Protein AF-A0A821JBJ5-F1 (afdb_monomer)

Foldseek 3Di:
DDDVVVVVDDPLVVDADDDDDLACDPVNVVVCVRRHDPPDDDDDDDDNPCPPVPDDDDDDDDDPVCPVVVVVVVCVVPPPPDDDDDDDDDD

Secondary structure (DSSP, 8-state):
---GGGGTPPPTTTS------S---HHHHHHHHHHSPTT------S-TTGGGTT---------GGGHHHHHHHHHHHH-SS----------

Solvent-accessible surface area (backbone atoms only — not comparable to full-atom values): 6501 Å² total; per-residue (Å²): 132,86,60,59,53,82,76,72,43,69,54,52,88,75,45,90,66,86,87,87,69,92,62,86,48,71,69,53,51,54,49,44,66,70,55,33,52,85,91,67,87,87,84,83,84,80,63,88,71,50,84,56,77,85,53,92,82,85,88,78,94,66,59,80,89,47,45,64,62,52,47,53,52,52,45,72,75,64,47,90,85,59,91,84,85,84,86,78,89,82,132

Radius of gyration: 21.28 Å; Cα contacts (8 Å, |Δi|>4): 25; chains: 1; bounding box: 41×27×55 Å

Mean predicted aligned error: 8.92 Å

Structure (mmCIF, N/CA/C/O backbone):
data_AF-A0A821JBJ5-F1
#
_entry.id   AF-A0A821JBJ5-F1
#
loop_
_atom_site.group_PDB
_atom_site.id
_atom_site.type_symbol
_atom_site.label_atom_id
_atom_site.label_alt_id
_atom_site.label_comp_id
_atom_site.label_asym_id
_atom_site.label_entity_id
_atom_site.label_seq_id
_atom_site.pdbx_PDB_ins_code
_atom_site.Cartn_x
_atom_site.Cartn_y
_atom_site.Cartn_z
_atom_site.occupancy
_atom_site.B_iso_or_equiv
_atom_site.auth_seq_id
_atom_site.auth_comp_id
_atom_site.auth_asym_id
_atom_site.auth_atom_id
_atom_site.pdbx_PDB_model_num
ATOM 1 N N . ILE A 1 1 ? 17.727 -2.997 -7.593 1.00 58.62 1 ILE A N 1
ATOM 2 C CA . ILE A 1 1 ? 16.556 -3.665 -8.214 1.00 58.62 1 ILE A CA 1
ATOM 3 C C . ILE A 1 1 ? 17.098 -4.792 -9.081 1.00 58.62 1 ILE A C 1
ATOM 5 O O . ILE A 1 1 ? 18.032 -4.538 -9.834 1.00 58.62 1 ILE A O 1
ATOM 9 N N . CYS A 1 2 ? 16.607 -6.022 -8.904 1.00 56.91 2 CYS A N 1
ATOM 10 C CA . CYS A 1 2 ? 17.046 -7.168 -9.702 1.00 56.91 2 CYS A CA 1
ATOM 11 C C . CYS A 1 2 ? 16.593 -6.983 -11.157 1.00 56.91 2 CYS A C 1
ATOM 13 O O . CYS A 1 2 ? 15.430 -6.664 -11.407 1.00 56.91 2 CYS A O 1
ATOM 15 N N . LYS A 1 3 ? 17.514 -7.161 -12.105 1.00 72.56 3 LYS A N 1
ATOM 16 C CA . LYS A 1 3 ? 17.199 -7.162 -13.533 1.00 72.56 3 LYS A CA 1
ATOM 17 C C . LYS A 1 3 ? 16.427 -8.437 -13.852 1.00 72.56 3 LYS A C 1
ATOM 19 O O . LYS A 1 3 ? 16.934 -9.525 -13.608 1.00 72.56 3 LYS A O 1
ATOM 24 N N . LEU A 1 4 ? 15.220 -8.311 -14.399 1.00 83.50 4 LEU A N 1
ATOM 25 C CA . LEU A 1 4 ? 14.398 -9.464 -14.795 1.00 83.50 4 LEU A CA 1
ATOM 26 C C . LEU A 1 4 ? 15.110 -10.344 -15.828 1.00 83.50 4 LEU A C 1
ATOM 28 O O . LEU A 1 4 ? 14.874 -11.546 -15.885 1.00 83.50 4 LEU A O 1
ATOM 32 N N . GLU A 1 5 ? 16.040 -9.762 -16.581 1.00 86.12 5 GLU A N 1
ATOM 33 C CA . GLU A 1 5 ? 16.915 -10.479 -17.504 1.00 86.12 5 GLU A CA 1
ATOM 34 C C . GLU A 1 5 ? 17.762 -11.551 -16.792 1.00 86.12 5 GLU A C 1
ATOM 36 O O . GLU A 1 5 ? 18.011 -12.612 -17.355 1.00 86.12 5 GLU A O 1
ATOM 41 N N . ALA A 1 6 ? 18.142 -11.331 -15.527 1.00 86.69 6 ALA A N 1
ATOM 42 C CA . ALA A 1 6 ? 18.861 -12.324 -14.724 1.00 86.69 6 ALA A CA 1
ATOM 43 C C . ALA A 1 6 ? 17.991 -13.539 -14.351 1.00 86.69 6 ALA A C 1
ATOM 45 O O . ALA A 1 6 ? 18.522 -14.581 -13.983 1.00 86.69 6 ALA A O 1
ATOM 46 N N . LEU A 1 7 ? 16.665 -13.414 -14.462 1.00 89.56 7 LEU A N 1
ATOM 47 C CA . LEU A 1 7 ? 15.704 -14.505 -14.286 1.00 89.56 7 LEU A CA 1
ATOM 48 C C . LEU A 1 7 ? 15.338 -15.177 -15.623 1.00 89.56 7 LEU A C 1
ATOM 50 O O . LEU A 1 7 ? 14.408 -15.977 -15.667 1.00 89.56 7 LEU A O 1
ATOM 54 N N . GLY A 1 8 ? 16.032 -14.841 -16.719 1.00 91.19 8 GLY A N 1
ATOM 55 C CA . GLY A 1 8 ? 15.783 -15.398 -18.052 1.00 91.19 8 GLY A CA 1
ATOM 56 C C . GLY A 1 8 ? 14.647 -14.725 -18.829 1.00 91.19 8 GLY A C 1
ATOM 57 O O . GLY A 1 8 ? 14.261 -15.220 -19.886 1.00 91.19 8 GLY A O 1
ATOM 58 N N . LEU A 1 9 ? 14.102 -13.601 -18.346 1.00 91.69 9 LEU A N 1
ATOM 59 C CA . LEU A 1 9 ? 13.117 -12.831 -19.110 1.00 91.69 9 LEU A CA 1
ATOM 60 C C . LEU A 1 9 ? 13.796 -12.076 -20.272 1.00 91.69 9 LEU A C 1
ATOM 62 O O . LEU A 1 9 ? 14.889 -11.537 -20.077 1.00 91.69 9 LEU A O 1
ATOM 66 N N . PRO A 1 10 ? 13.145 -11.958 -21.450 1.00 92.69 10 PRO A N 1
ATOM 67 C CA . PRO A 1 10 ? 13.658 -11.158 -22.569 1.00 92.69 10 PRO A CA 1
ATOM 68 C C . PRO A 1 10 ? 13.902 -9.714 -22.149 1.00 92.69 10 PRO A C 1
ATOM 70 O O . PRO A 1 10 ? 13.263 -9.258 -21.205 1.00 92.69 10 PRO A O 1
ATOM 73 N N . SER A 1 11 ? 14.745 -8.955 -22.852 1.00 91.62 11 SER A N 1
ATOM 74 C CA . SER A 1 11 ? 14.982 -7.537 -22.538 1.00 91.62 11 SER A CA 1
ATOM 75 C C . SER A 1 11 ? 13.678 -6.730 -22.507 1.00 91.62 11 SER A C 1
ATOM 77 O O . SER A 1 11 ? 12.708 -7.063 -23.193 1.00 91.62 11 SER A O 1
ATOM 79 N N . LYS A 1 12 ? 13.635 -5.610 -21.770 1.00 90.50 12 LYS A N 1
ATOM 80 C CA . LYS A 1 12 ? 12.446 -4.733 -21.758 1.00 90.50 12 LYS A CA 1
ATOM 81 C C . LYS A 1 12 ? 12.049 -4.237 -23.152 1.00 90.50 12 LYS A C 1
ATOM 83 O O . LYS A 1 12 ? 10.887 -3.916 -23.370 1.00 90.50 12 LYS A O 1
ATOM 88 N N . TYR A 1 13 ? 12.996 -4.203 -24.091 1.00 90.88 13 TYR A N 1
ATOM 89 C CA . TYR A 1 13 ? 12.767 -3.843 -25.494 1.00 90.88 13 TYR A CA 1
ATOM 90 C C . TYR A 1 13 ? 12.188 -4.979 -26.347 1.00 90.88 13 TYR A C 1
ATOM 92 O O . TYR A 1 13 ? 11.694 -4.716 -27.436 1.00 90.88 13 TYR A O 1
ATOM 100 N N . GLU A 1 14 ? 12.196 -6.211 -25.844 1.00 92.19 14 GLU A N 1
ATOM 101 C CA . GLU A 1 14 ? 11.708 -7.408 -26.540 1.00 92.19 14 GLU A CA 1
ATOM 102 C C . GLU A 1 14 ? 10.383 -7.902 -25.948 1.00 9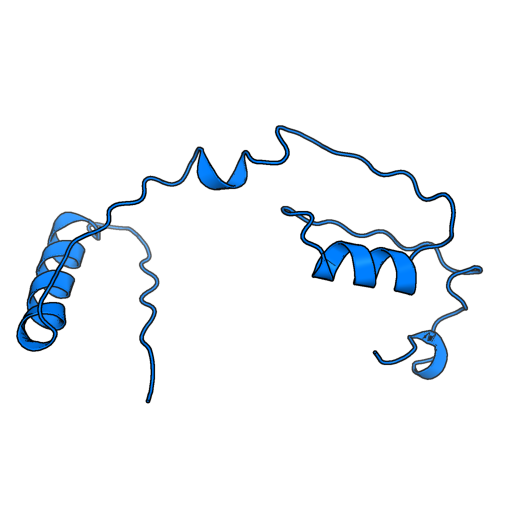2.19 14 GLU A C 1
ATOM 104 O O . GLU A 1 14 ? 9.519 -8.384 -26.673 1.00 92.19 14 GLU A O 1
ATOM 109 N N . ARG A 1 15 ? 10.150 -7.675 -24.649 1.00 91.75 15 ARG A N 1
ATOM 110 C CA . ARG A 1 15 ? 8.883 -7.994 -23.963 1.00 91.75 15 ARG A CA 1
ATOM 111 C C . ARG A 1 15 ? 7.922 -6.805 -23.894 1.00 91.75 15 ARG A C 1
ATOM 113 O O . ARG A 1 15 ? 8.365 -5.656 -23.871 1.00 91.75 15 ARG A O 1
ATOM 120 N N . PHE A 1 16 ? 6.621 -7.071 -23.827 1.00 90.62 16 PHE A N 1
ATOM 121 C CA . PHE A 1 16 ? 5.618 -6.061 -23.483 1.00 90.62 16 PHE A CA 1
ATOM 122 C C . PHE A 1 16 ? 5.396 -6.057 -21.971 1.00 90.62 16 PHE A C 1
ATOM 124 O O . PHE A 1 16 ? 5.170 -7.108 -21.374 1.00 90.62 16 PHE A O 1
ATOM 131 N N . THR A 1 17 ? 5.462 -4.877 -21.358 1.00 92.75 17 THR A N 1
ATOM 132 C CA . THR A 1 17 ? 5.262 -4.700 -19.916 1.00 92.75 17 THR A CA 1
ATOM 133 C C . THR A 1 17 ? 4.087 -3.762 -19.693 1.00 92.75 17 THR A C 1
ATOM 135 O O . THR A 1 17 ? 4.093 -2.643 -20.206 1.00 92.75 17 THR A O 1
ATOM 138 N N . PHE A 1 18 ? 3.127 -4.192 -18.880 1.00 92.75 18 PHE A N 1
ATOM 139 C CA . PHE A 1 18 ? 2.022 -3.367 -18.403 1.00 92.75 18 PHE A CA 1
ATOM 140 C C . PHE A 1 18 ? 2.153 -3.195 -16.890 1.00 92.75 18 PHE A C 1
ATOM 142 O O . PHE A 1 18 ? 2.465 -4.155 -16.186 1.00 92.75 18 PHE A O 1
ATOM 149 N N . ILE A 1 19 ? 1.930 -1.978 -16.392 1.00 92.06 19 ILE A N 1
ATOM 150 C CA . ILE A 1 19 ? 1.845 -1.694 -14.956 1.00 92.06 19 ILE A CA 1
ATOM 151 C C . ILE A 1 19 ? 0.439 -1.184 -14.674 1.00 92.06 19 ILE A C 1
ATOM 153 O O . ILE A 1 19 ? 0.027 -0.168 -15.229 1.00 92.06 19 ILE A O 1
ATOM 157 N N . PHE A 1 20 ? -0.271 -1.884 -13.794 1.00 90.88 20 PHE A N 1
ATOM 158 C CA . PHE A 1 20 ? -1.558 -1.457 -13.259 1.00 90.88 20 PHE A CA 1
ATOM 159 C C . PHE A 1 20 ? -1.341 -0.979 -11.831 1.00 90.88 20 PHE A C 1
ATOM 161 O O . PHE A 1 20 ? -0.752 -1.696 -11.022 1.00 90.88 20 PHE A O 1
ATOM 168 N N . SER A 1 21 ? -1.786 0.237 -11.530 1.00 87.75 21 SER A N 1
ATOM 169 C CA . SER A 1 21 ? -1.650 0.805 -10.195 1.00 87.75 21 SER A CA 1
ATOM 170 C C . SER A 1 21 ? -2.839 1.696 -9.872 1.00 87.75 21 SER A C 1
ATOM 172 O O . SER A 1 21 ? -3.238 2.509 -10.701 1.00 87.75 21 SER A O 1
ATOM 174 N N . ALA A 1 22 ? -3.380 1.548 -8.663 1.00 83.62 22 ALA A N 1
ATOM 175 C CA . ALA A 1 22 ? -4.436 2.419 -8.148 1.00 83.62 22 ALA A CA 1
ATOM 176 C C . ALA A 1 22 ? -3.900 3.812 -7.771 1.00 83.62 22 ALA A C 1
ATOM 178 O O . ALA A 1 22 ? -4.630 4.792 -7.809 1.00 83.62 22 ALA A O 1
ATOM 179 N N . THR A 1 23 ? -2.608 3.905 -7.437 1.00 81.62 23 THR A N 1
ATOM 180 C CA . THR A 1 23 ? -1.920 5.163 -7.120 1.00 81.62 23 THR A CA 1
ATOM 181 C C . THR A 1 23 ? -0.651 5.304 -7.954 1.00 81.62 23 THR A C 1
ATOM 183 O O . THR A 1 23 ? -0.043 4.309 -8.348 1.00 81.62 23 THR A O 1
ATOM 186 N N . PHE A 1 24 ? -0.197 6.527 -8.221 1.00 82.75 24 PHE A N 1
ATOM 187 C CA . PHE A 1 24 ? 1.017 6.753 -9.015 1.00 82.75 24 PHE A CA 1
ATOM 188 C C . PHE A 1 24 ? 2.086 7.524 -8.235 1.00 82.75 24 PHE A C 1
ATOM 190 O O . PHE A 1 24 ? 2.504 8.616 -8.608 1.00 82.75 24 PHE A O 1
ATOM 197 N N . SER A 1 25 ? 2.522 6.936 -7.118 1.00 85.50 25 SER A N 1
ATOM 198 C CA . SER A 1 25 ? 3.601 7.486 -6.287 1.00 85.50 25 SER A CA 1
ATOM 199 C C . SER A 1 25 ? 4.965 7.456 -6.993 1.00 85.50 25 SER A C 1
ATOM 201 O O . SER A 1 25 ? 5.185 6.698 -7.943 1.00 85.50 25 SER A O 1
ATOM 203 N N . ASP A 1 26 ? 5.937 8.213 -6.474 1.00 88.81 26 ASP A N 1
ATOM 204 C CA . ASP A 1 26 ? 7.305 8.245 -7.012 1.00 88.81 26 ASP A CA 1
ATOM 205 C C . ASP A 1 26 ? 7.960 6.864 -7.111 1.00 88.81 26 ASP A C 1
ATOM 207 O O . ASP A 1 26 ? 8.671 6.577 -8.075 1.00 88.81 26 ASP A O 1
ATOM 211 N N . LYS A 1 27 ? 7.678 5.968 -6.158 1.00 88.62 27 LYS A N 1
ATOM 212 C CA . LYS A 1 27 ? 8.182 4.588 -6.197 1.00 88.62 27 LYS A CA 1
ATOM 213 C C . LYS A 1 27 ? 7.658 3.835 -7.424 1.00 88.62 27 LYS A C 1
ATOM 215 O O . LYS A 1 27 ? 8.432 3.155 -8.095 1.00 88.62 27 LYS A O 1
ATOM 220 N N . VAL A 1 28 ? 6.373 3.989 -7.750 1.00 90.25 28 VAL A N 1
ATOM 221 C CA . VAL A 1 28 ? 5.757 3.379 -8.942 1.00 90.25 28 VAL A CA 1
ATOM 222 C C . VAL A 1 28 ? 6.338 3.990 -10.217 1.00 90.25 28 VAL A C 1
ATOM 224 O O . VAL A 1 28 ? 6.651 3.263 -11.158 1.00 90.25 28 VAL A O 1
ATOM 227 N N . ARG A 1 29 ? 6.582 5.305 -10.231 1.00 88.81 29 ARG A N 1
ATOM 228 C CA . ARG A 1 29 ? 7.218 5.999 -11.361 1.00 88.81 29 ARG A CA 1
ATOM 229 C C . ARG A 1 29 ? 8.630 5.479 -11.645 1.00 88.81 29 ARG A C 1
ATOM 231 O O . ARG A 1 29 ? 8.964 5.215 -12.801 1.00 88.81 29 ARG A O 1
ATOM 238 N N . ILE A 1 30 ? 9.436 5.268 -10.604 1.00 91.44 30 ILE A N 1
ATOM 239 C CA . ILE A 1 30 ? 10.779 4.677 -10.722 1.00 91.44 30 ILE A CA 1
ATOM 240 C C . ILE A 1 30 ? 10.692 3.240 -11.264 1.00 91.44 30 ILE A C 1
ATOM 242 O O . ILE A 1 30 ? 11.453 2.866 -12.159 1.00 91.44 30 ILE A O 1
ATOM 246 N N . LEU A 1 31 ? 9.736 2.439 -10.778 1.00 90.56 31 LEU A N 1
ATOM 247 C CA . LEU A 1 31 ? 9.502 1.078 -11.280 1.00 90.56 31 LEU A CA 1
ATOM 248 C C . LEU A 1 31 ? 9.109 1.074 -12.764 1.00 90.56 31 LEU A C 1
ATOM 250 O O . LEU A 1 31 ? 9.644 0.276 -13.535 1.00 90.56 31 LEU A O 1
ATOM 254 N N . ALA A 1 32 ? 8.235 1.991 -13.183 1.00 90.62 32 ALA A N 1
ATOM 255 C CA . ALA A 1 32 ? 7.820 2.132 -14.576 1.00 90.62 32 ALA A CA 1
ATOM 256 C C . ALA A 1 32 ? 9.000 2.458 -15.499 1.00 90.62 32 ALA A C 1
ATOM 258 O O . ALA A 1 32 ? 9.181 1.800 -16.522 1.00 90.62 32 ALA A O 1
ATOM 259 N N . GLN A 1 33 ? 9.863 3.399 -15.104 1.00 88.69 33 GLN A N 1
ATOM 260 C CA . GLN A 1 33 ? 11.080 3.734 -15.855 1.00 88.69 33 GLN A CA 1
ATOM 261 C C . GLN A 1 33 ? 12.033 2.538 -15.988 1.00 88.69 33 GLN A C 1
ATOM 263 O O . GLN A 1 33 ? 12.700 2.359 -17.015 1.00 88.69 33 GLN A O 1
ATOM 268 N N . HIS A 1 34 ? 12.093 1.700 -14.954 1.00 89.69 34 HIS A N 1
ATOM 269 C CA . HIS A 1 34 ? 12.948 0.526 -14.952 1.00 89.69 34 HIS A CA 1
ATOM 270 C C . HIS A 1 34 ? 12.410 -0.577 -15.878 1.00 89.69 34 HIS A C 1
ATOM 272 O O . HIS A 1 34 ? 13.157 -1.080 -16.721 1.00 89.69 34 HIS A O 1
ATOM 278 N N . PHE A 1 35 ? 11.120 -0.917 -15.774 1.00 91.44 35 PHE A N 1
ATOM 279 C CA . PHE A 1 35 ? 10.547 -2.112 -16.409 1.00 91.44 35 PHE A CA 1
ATOM 280 C C . PHE A 1 35 ? 9.825 -1.887 -17.739 1.00 91.44 35 PHE A C 1
ATOM 282 O O . PHE A 1 35 ? 9.696 -2.843 -18.512 1.00 91.44 35 PHE A O 1
ATOM 289 N N . ILE A 1 36 ? 9.371 -0.666 -18.024 1.00 92.25 36 ILE A N 1
ATOM 290 C CA . ILE A 1 36 ? 8.690 -0.325 -19.275 1.00 92.25 36 ILE A CA 1
ATOM 291 C C . ILE A 1 36 ? 9.700 0.275 -20.269 1.00 92.25 36 ILE A C 1
ATOM 293 O O . ILE A 1 36 ? 10.745 0.836 -19.906 1.00 92.25 36 ILE A O 1
ATOM 297 N N . ARG A 1 37 ? 9.409 0.103 -21.561 1.00 91.94 37 ARG A N 1
ATOM 298 C CA . ARG A 1 37 ? 10.099 0.795 -22.657 1.00 91.94 37 ARG A CA 1
ATOM 299 C C . ARG A 1 37 ? 9.894 2.312 -22.537 1.00 91.94 37 ARG A C 1
ATOM 301 O O . ARG A 1 37 ? 8.942 2.777 -21.913 1.00 91.94 37 ARG A O 1
ATOM 308 N N . GLY A 1 38 ? 10.790 3.083 -23.154 1.00 86.62 38 GLY A N 1
ATOM 309 C CA . GLY A 1 38 ? 10.555 4.515 -23.354 1.00 86.62 38 GLY A CA 1
ATOM 310 C C . GLY A 1 38 ? 9.286 4.756 -24.181 1.00 86.62 38 GLY A C 1
ATOM 311 O O . GLY A 1 38 ? 8.855 3.865 -24.911 1.00 86.62 38 GLY A O 1
ATOM 312 N N . ASN A 1 39 ? 8.706 5.954 -24.069 1.00 85.44 39 ASN A N 1
ATOM 313 C CA . ASN A 1 39 ? 7.483 6.360 -24.782 1.00 85.44 39 ASN A CA 1
ATOM 314 C C . ASN A 1 39 ? 6.257 5.477 -24.486 1.00 85.44 39 ASN A C 1
ATOM 316 O O . ASN A 1 39 ? 5.456 5.193 -25.375 1.00 85.44 39 ASN A O 1
ATOM 320 N N . TYR A 1 40 ? 6.116 5.013 -23.244 1.00 89.69 40 TYR A N 1
ATOM 321 C CA . TYR A 1 40 ? 4.928 4.273 -22.835 1.00 89.69 40 TYR A CA 1
ATOM 322 C C . TYR A 1 40 ? 3.695 5.177 -22.791 1.00 89.69 40 TYR A C 1
ATOM 324 O O . TYR A 1 40 ? 3.785 6.375 -22.519 1.00 89.69 40 TYR A O 1
ATOM 332 N N . ILE A 1 41 ? 2.531 4.581 -23.028 1.00 91.31 41 ILE A N 1
ATOM 333 C CA . ILE A 1 41 ? 1.251 5.266 -22.877 1.00 91.31 41 ILE A CA 1
ATOM 334 C C . ILE A 1 41 ? 0.887 5.254 -21.395 1.00 91.31 41 ILE A C 1
ATOM 336 O O . ILE A 1 41 ? 0.793 4.189 -20.783 1.00 91.31 41 ILE A O 1
ATOM 340 N N . PHE A 1 42 ? 0.688 6.439 -20.823 1.00 90.69 42 PHE A N 1
ATOM 341 C CA . PHE A 1 42 ? 0.144 6.596 -19.481 1.00 90.69 42 PHE A CA 1
ATOM 342 C C . PHE A 1 42 ? -1.365 6.818 -19.582 1.00 90.69 42 PHE A C 1
ATOM 344 O O . PHE A 1 42 ? -1.809 7.818 -20.145 1.00 90.69 42 PHE A O 1
ATOM 351 N N . LEU A 1 43 ? -2.142 5.868 -19.064 1.00 90.62 43 LEU A N 1
ATOM 352 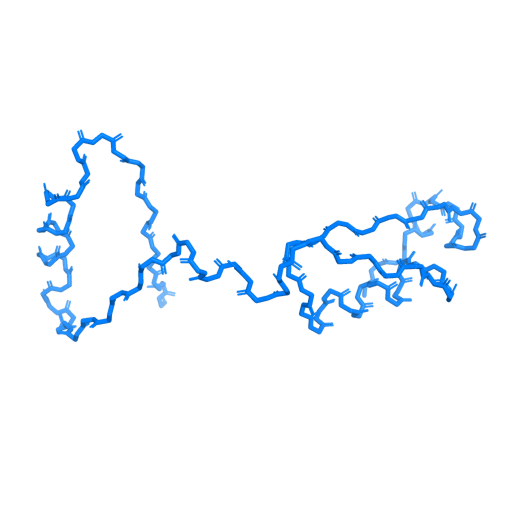C CA . LEU A 1 43 ? -3.599 5.930 -19.048 1.00 90.62 43 LEU A CA 1
ATOM 353 C C . LEU A 1 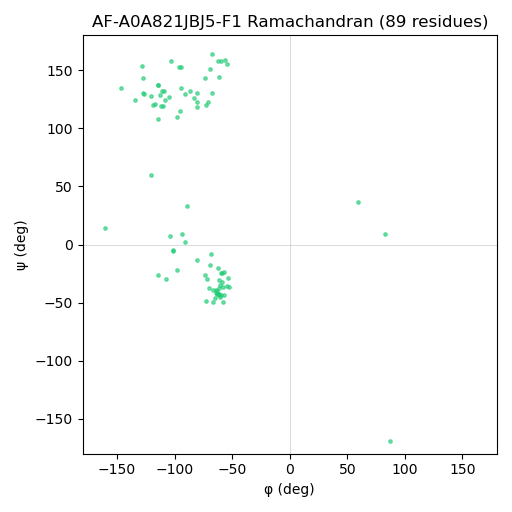43 ? -4.086 6.079 -17.608 1.00 90.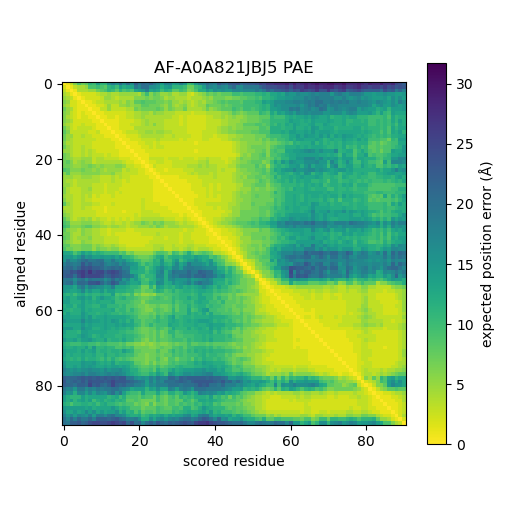62 43 LEU A C 1
ATOM 355 O O . LEU A 1 43 ? -3.730 5.277 -16.747 1.00 90.62 43 LEU A O 1
ATOM 359 N N . VAL A 1 44 ? -4.935 7.078 -17.377 1.00 87.75 44 VAL A N 1
ATOM 360 C CA . VAL A 1 44 ? -5.634 7.290 -16.107 1.00 87.75 44 VAL A CA 1
ATOM 361 C C . VAL A 1 44 ? -7.113 7.011 -16.323 1.00 87.75 44 VAL A C 1
ATOM 363 O O . VAL A 1 44 ? -7.705 7.506 -17.281 1.00 87.75 44 VAL A O 1
ATOM 366 N N . VAL A 1 45 ? -7.710 6.231 -15.427 1.00 84.56 45 VAL A N 1
ATOM 367 C CA . VAL A 1 45 ? -9.152 5.979 -15.390 1.00 84.56 45 VAL A CA 1
ATOM 368 C C . VAL A 1 45 ? -9.671 6.490 -14.048 1.00 8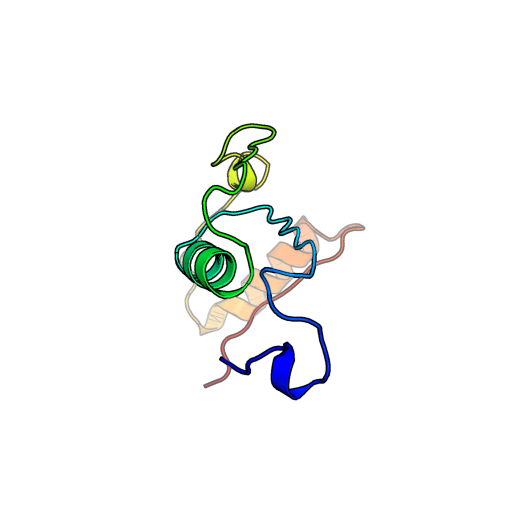4.56 45 VAL A C 1
ATOM 370 O O . VAL A 1 45 ? -9.218 6.028 -13.005 1.00 84.56 45 VAL A O 1
ATOM 373 N N . GLY A 1 46 ? -10.597 7.450 -14.075 1.00 77.12 46 GLY A N 1
ATOM 374 C CA . GLY A 1 46 ? -11.104 8.123 -12.873 1.00 77.12 46 GLY A CA 1
ATOM 375 C C . GLY A 1 46 ? -10.263 9.331 -12.438 1.00 77.12 46 GLY A C 1
ATOM 376 O O . GLY A 1 46 ? -9.412 9.822 -13.180 1.00 77.12 46 GLY A O 1
ATOM 377 N N . LYS A 1 47 ? -10.534 9.848 -11.235 1.00 70.00 47 LYS A N 1
ATOM 378 C CA . LYS A 1 47 ? -9.786 10.966 -10.639 1.00 70.00 47 LYS A CA 1
ATOM 379 C C . LYS A 1 47 ? -8.483 10.428 -10.020 1.00 70.00 47 LYS A C 1
ATOM 381 O O . LYS A 1 47 ? -8.570 9.495 -9.223 1.00 70.00 47 LYS A O 1
ATOM 386 N N . PRO A 1 48 ? -7.307 11.019 -10.306 1.00 59.88 48 PRO A N 1
ATOM 387 C CA . PRO A 1 48 ? -6.021 10.570 -9.753 1.00 59.88 48 PRO A CA 1
ATOM 388 C C . PRO A 1 48 ? -5.987 10.474 -8.219 1.00 59.88 48 PRO A C 1
ATOM 390 O O . PRO A 1 48 ? -5.287 9.625 -7.673 1.00 59.88 48 PRO A O 1
ATOM 393 N N . ASP A 1 49 ? -6.783 11.307 -7.543 1.00 58.56 49 ASP A N 1
ATOM 394 C CA . ASP A 1 49 ? -6.836 11.426 -6.081 1.00 58.56 49 ASP A CA 1
ATOM 395 C C . ASP A 1 49 ? -8.069 10.747 -5.450 1.00 58.56 49 ASP A C 1
ATOM 397 O O . ASP A 1 49 ? -8.296 10.861 -4.246 1.00 58.56 49 ASP A O 1
ATOM 401 N N . ALA A 1 50 ? -8.873 10.013 -6.231 1.00 59.19 50 ALA A N 1
ATOM 402 C CA . ALA A 1 50 ? -10.158 9.466 -5.775 1.00 59.19 50 ALA A CA 1
ATOM 403 C C . ALA A 1 50 ? -10.044 8.359 -4.711 1.00 59.19 50 ALA A C 1
ATOM 405 O O . ALA A 1 50 ? -11.053 7.977 -4.130 1.00 59.19 50 ALA A O 1
ATOM 406 N N . THR A 1 51 ? -8.837 7.862 -4.410 1.00 56.81 51 THR A N 1
ATOM 407 C CA . THR A 1 51 ? -8.653 6.775 -3.424 1.00 56.81 51 THR A CA 1
ATOM 408 C C . THR A 1 51 ? -9.167 7.166 -2.029 1.00 56.81 51 THR A C 1
ATOM 410 O O . THR A 1 51 ? -9.527 6.294 -1.246 1.00 56.81 51 THR A O 1
ATOM 413 N N . ASN A 1 52 ? -9.234 8.468 -1.723 1.00 57.38 52 ASN A N 1
ATOM 414 C CA . ASN A 1 52 ? -9.673 8.972 -0.421 1.00 57.38 52 ASN A CA 1
ATOM 415 C C . ASN A 1 52 ? -11.119 9.495 -0.393 1.00 57.38 52 ASN A C 1
ATOM 417 O O . ASN A 1 52 ? -11.577 9.859 0.685 1.00 57.38 52 ASN A O 1
ATOM 421 N N . GLU A 1 53 ? -11.841 9.565 -1.521 1.00 63.66 53 GLU A N 1
ATOM 422 C CA . GLU A 1 53 ? -13.225 10.084 -1.510 1.00 63.66 53 GLU A CA 1
ATOM 423 C C . GLU A 1 53 ? -14.195 9.081 -0.844 1.00 63.66 53 GLU A C 1
ATOM 425 O O . GLU A 1 53 ? -15.131 9.496 -0.165 1.00 63.66 53 GLU A O 1
ATOM 430 N N . ASP A 1 54 ? -13.908 7.776 -0.928 1.00 71.88 54 ASP A N 1
ATOM 431 C CA . ASP A 1 54 ? -14.737 6.706 -0.345 1.00 71.88 54 ASP A CA 1
ATOM 432 C C . ASP A 1 54 ? -14.335 6.313 1.094 1.00 71.88 54 ASP A C 1
ATOM 434 O O . ASP A 1 54 ? -14.912 5.392 1.675 1.00 71.88 54 ASP A O 1
ATOM 438 N N . ILE A 1 55 ? -13.337 6.982 1.688 1.00 80.56 55 ILE A N 1
ATOM 439 C CA . ILE A 1 55 ? -12.820 6.654 3.027 1.00 80.56 55 ILE A CA 1
ATOM 440 C C . ILE A 1 55 ? -13.102 7.804 3.995 1.00 80.56 55 ILE A C 1
ATOM 442 O O . ILE A 1 55 ? -12.426 8.832 3.980 1.00 80.56 55 ILE A O 1
ATOM 446 N N . ALA A 1 56 ? -14.046 7.599 4.916 1.00 86.44 56 ALA A N 1
ATOM 447 C CA . ALA A 1 56 ? -14.231 8.493 6.055 1.00 86.44 56 ALA A CA 1
ATOM 448 C C . ALA A 1 56 ? -13.091 8.296 7.072 1.00 86.44 56 ALA A C 1
ATOM 450 O O . ALA A 1 56 ? -12.906 7.205 7.611 1.00 86.44 56 ALA A O 1
ATOM 451 N N . GLN A 1 57 ? -12.324 9.355 7.341 1.00 89.06 57 GLN A N 1
ATOM 452 C CA . GLN A 1 57 ? -11.213 9.338 8.297 1.00 89.06 57 GLN A CA 1
ATOM 453 C C . GLN A 1 57 ? -11.574 10.154 9.537 1.00 89.06 57 GLN A C 1
ATOM 455 O O . GLN A 1 57 ? -12.044 11.285 9.439 1.00 89.06 57 GLN A O 1
ATOM 460 N N . THR A 1 58 ? -11.344 9.595 10.722 1.00 91.44 58 THR A N 1
ATOM 461 C CA . THR A 1 58 ? -11.540 10.291 11.998 1.00 91.44 58 THR A CA 1
ATOM 462 C C . THR A 1 58 ? -10.261 10.191 12.813 1.00 91.44 58 THR A C 1
ATOM 464 O O . THR A 1 58 ? -9.702 9.105 12.962 1.00 91.44 58 THR A O 1
ATOM 467 N N . ILE A 1 59 ? -9.788 11.331 13.316 1.00 94.56 59 ILE A N 1
ATOM 468 C CA . ILE A 1 59 ? -8.606 11.421 14.173 1.00 94.56 59 ILE A CA 1
ATOM 469 C C . ILE A 1 59 ? -9.090 11.741 15.582 1.00 94.56 59 ILE A C 1
ATOM 471 O O . ILE A 1 59 ? -9.789 12.730 15.789 1.00 94.56 59 ILE A O 1
ATOM 475 N N . GLU A 1 60 ? -8.714 10.899 16.538 1.00 94.88 60 GLU A N 1
ATOM 476 C CA . GLU A 1 60 ? -9.068 11.050 17.946 1.00 94.88 60 GLU A CA 1
ATOM 477 C C . GLU A 1 60 ? -7.802 10.981 18.802 1.00 94.88 60 GLU A C 1
ATOM 479 O O . GLU A 1 60 ? -6.980 10.073 18.652 1.00 94.88 60 GLU A O 1
ATOM 484 N N . GLU A 1 61 ? -7.640 11.946 19.706 1.00 96.75 61 GLU A N 1
ATOM 485 C CA . GLU A 1 61 ? -6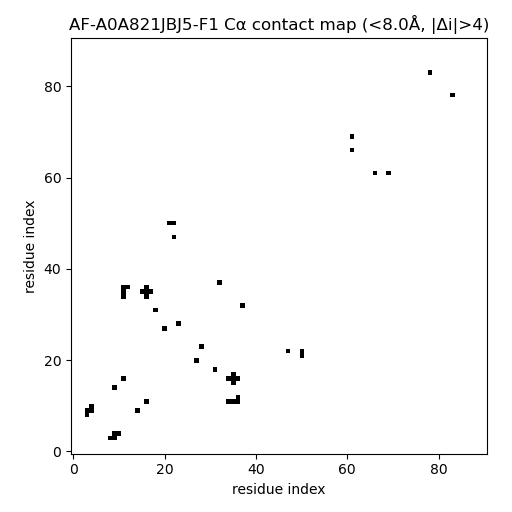.566 11.928 20.692 1.00 96.75 61 GLU A CA 1
ATOM 486 C C . GLU A 1 61 ? -6.954 11.017 21.860 1.00 96.75 61 GLU A C 1
ATOM 488 O O . GLU A 1 61 ? -7.933 11.260 22.563 1.00 96.75 61 GLU A O 1
ATOM 493 N N . VAL A 1 62 ? -6.173 9.958 22.078 1.00 96.06 62 VAL A N 1
ATOM 494 C CA . VAL A 1 62 ? -6.417 8.975 23.139 1.00 96.06 62 VAL A CA 1
ATOM 495 C C . VAL A 1 62 ? -5.107 8.684 23.854 1.00 96.06 62 VAL A C 1
ATOM 497 O O . VAL A 1 62 ? -4.122 8.268 23.234 1.00 96.06 62 VAL A O 1
ATOM 500 N N . SER A 1 63 ? -5.086 8.856 25.175 1.00 96.25 63 SER A N 1
ATOM 501 C CA . SER A 1 63 ? -3.915 8.499 25.976 1.00 96.25 63 SER A CA 1
ATOM 502 C C . SER A 1 63 ? -3.621 7.002 25.862 1.00 96.25 63 SER A C 1
ATOM 504 O O . SER A 1 63 ? -4.537 6.181 25.840 1.00 96.25 63 SER A O 1
ATOM 506 N N . ASN A 1 64 ? -2.339 6.620 25.856 1.00 92.56 64 ASN A N 1
ATOM 507 C CA . ASN A 1 64 ? -1.930 5.222 25.654 1.00 92.56 64 ASN A CA 1
ATOM 508 C C . ASN A 1 64 ? -2.618 4.225 26.603 1.00 92.56 64 ASN A C 1
ATOM 510 O O . ASN A 1 64 ? -2.960 3.128 26.168 1.00 92.56 64 ASN A O 1
ATOM 514 N N . ALA A 1 65 ? -2.859 4.611 27.861 1.00 95.94 65 ALA A N 1
ATOM 515 C CA . ALA A 1 65 ? -3.542 3.768 28.842 1.00 95.94 65 ALA A CA 1
ATOM 516 C C . ALA A 1 65 ? -4.983 3.401 28.434 1.00 95.94 65 ALA A C 1
ATOM 518 O O . ALA A 1 65 ? -5.435 2.305 28.744 1.00 95.94 65 ALA A O 1
ATOM 519 N N . PHE A 1 66 ? -5.670 4.275 27.692 1.00 96.62 66 PHE A N 1
ATOM 520 C CA . PHE A 1 66 ? -7.080 4.119 27.321 1.00 96.62 66 PHE A CA 1
ATOM 521 C C . PHE A 1 66 ? -7.294 3.622 25.887 1.00 96.62 66 PHE A C 1
ATOM 523 O O . PHE A 1 66 ? -8.426 3.343 25.497 1.00 96.62 66 PHE A O 1
ATOM 530 N N . LYS A 1 67 ? -6.229 3.462 25.087 1.00 95.38 67 LYS A N 1
ATOM 531 C CA . LYS A 1 67 ? -6.347 3.014 23.686 1.00 95.38 67 LYS A CA 1
ATOM 532 C C . LYS A 1 67 ? -7.043 1.657 23.550 1.00 95.38 67 LYS A C 1
ATOM 534 O O . LYS A 1 67 ? -7.796 1.464 22.602 1.00 95.38 67 LYS A O 1
ATOM 539 N N . LYS A 1 68 ? -6.814 0.730 24.490 1.00 95.12 68 LYS A N 1
ATOM 540 C CA . LYS A 1 68 ? -7.464 -0.593 24.487 1.00 95.12 68 LYS A CA 1
ATOM 541 C C . LYS A 1 68 ? -8.966 -0.487 24.734 1.00 95.12 68 LYS A C 1
ATOM 543 O O . LYS A 1 68 ? -9.740 -1.037 23.960 1.00 95.12 68 LYS A O 1
ATOM 548 N N . ASP A 1 69 ? -9.368 0.252 25.762 1.00 96.75 69 ASP A N 1
ATOM 549 C CA . ASP A 1 69 ? -10.783 0.426 26.101 1.00 96.75 69 ASP A CA 1
ATOM 550 C C . ASP A 1 69 ? -11.524 1.162 24.982 1.00 96.75 69 ASP A C 1
ATOM 552 O O . ASP A 1 69 ? -12.609 0.752 24.566 1.00 96.75 69 ASP A O 1
ATOM 556 N N . ARG A 1 70 ? -10.897 2.204 24.419 1.00 95.31 70 ARG A N 1
ATOM 557 C CA . ARG A 1 70 ? -11.456 2.937 23.282 1.00 95.31 70 ARG A CA 1
ATOM 558 C C . ARG A 1 70 ? -11.598 2.056 22.043 1.00 95.31 70 ARG A C 1
ATOM 560 O O . ARG A 1 70 ? -12.619 2.136 21.364 1.00 95.31 70 ARG A O 1
ATOM 567 N N . LEU A 1 71 ? -10.619 1.190 21.769 1.00 94.12 71 LEU A N 1
ATOM 568 C CA . LEU A 1 71 ? -10.716 0.206 20.694 1.00 94.12 71 LEU A CA 1
ATOM 569 C C . LEU A 1 71 ? -11.935 -0.702 20.893 1.00 94.12 71 LEU A C 1
ATOM 571 O O . LEU A 1 71 ? -12.724 -0.825 19.965 1.00 94.12 71 LEU A O 1
ATOM 575 N N . PHE A 1 72 ? -12.143 -1.284 22.079 1.00 94.19 72 PHE A N 1
ATOM 576 C CA . PHE A 1 72 ? -13.314 -2.139 22.329 1.00 94.19 72 PHE A CA 1
ATOM 577 C C . PHE A 1 72 ? -14.637 -1.412 22.074 1.00 94.19 72 PHE A C 1
ATOM 579 O O . PHE A 1 72 ? -15.500 -1.955 21.387 1.00 94.19 72 PHE A O 1
ATOM 586 N N . GLN A 1 73 ? -14.762 -0.160 22.523 1.00 93.62 73 GLN A N 1
ATOM 587 C CA . GLN A 1 73 ? -15.942 0.660 22.233 1.00 93.62 73 GLN A CA 1
ATOM 588 C C . GLN A 1 73 ? -16.157 0.858 20.726 1.00 93.62 73 GLN A C 1
ATOM 590 O O . GLN A 1 73 ? -17.282 0.741 20.244 1.00 93.62 73 GLN A O 1
ATOM 595 N N . LEU A 1 74 ? -15.091 1.138 19.966 1.00 92.50 74 LEU A N 1
ATOM 596 C CA . LEU A 1 74 ? -15.172 1.280 18.509 1.00 92.50 74 LEU A CA 1
ATOM 597 C C . LEU A 1 74 ? -15.591 -0.029 17.834 1.00 92.50 74 LEU A C 1
ATOM 599 O O . LEU A 1 74 ? -16.386 0.001 16.893 1.00 92.50 74 LEU A O 1
ATOM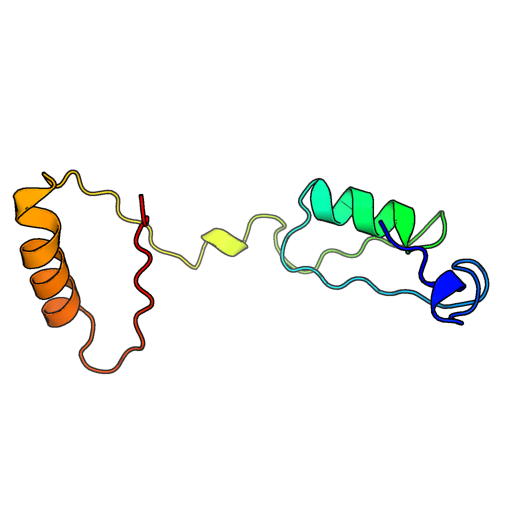 603 N N . LEU A 1 75 ? -15.091 -1.171 18.312 1.00 92.25 75 LEU A N 1
ATOM 604 C CA . LEU A 1 75 ? -15.474 -2.472 17.776 1.00 92.25 75 LEU A CA 1
ATOM 605 C C . LEU A 1 75 ? -16.961 -2.755 18.047 1.00 92.25 75 LEU A C 1
ATOM 607 O O . LEU A 1 75 ? -17.687 -3.108 17.125 1.00 92.25 75 LEU A O 1
ATOM 611 N N . GLU A 1 76 ? -17.457 -2.527 19.264 1.00 91.50 76 GLU A N 1
ATOM 612 C CA . GLU A 1 76 ? -18.877 -2.727 19.602 1.00 91.50 76 GLU A CA 1
ATOM 613 C C . GLU A 1 76 ? -19.824 -1.824 18.794 1.00 91.50 76 GLU A C 1
ATOM 615 O O . GLU A 1 76 ? -20.912 -2.249 18.395 1.00 91.50 76 GLU A O 1
ATOM 620 N N . GLN A 1 77 ? -19.405 -0.583 18.532 1.00 89.25 77 GLN A N 1
ATOM 621 C CA . GLN A 1 77 ? -20.187 0.393 17.771 1.00 89.25 77 GLN A CA 1
ATOM 622 C C . GLN A 1 77 ? -20.291 0.028 16.284 1.00 89.25 77 GLN A C 1
ATOM 624 O O . GLN A 1 77 ? -21.353 0.227 15.692 1.00 89.25 77 GLN A O 1
ATOM 629 N N . ASN A 1 78 ? -19.219 -0.514 15.691 1.00 84.31 78 ASN A N 1
ATOM 630 C CA . ASN A 1 78 ? -19.085 -0.612 14.234 1.00 84.31 78 ASN A CA 1
ATOM 631 C C . ASN A 1 78 ? -19.071 -2.055 13.680 1.00 84.31 78 ASN A C 1
ATOM 633 O O . ASN A 1 78 ? -19.493 -2.268 12.549 1.00 84.31 78 ASN A O 1
ATOM 637 N N . LEU A 1 79 ? -18.656 -3.082 14.437 1.00 80.69 79 LEU A N 1
ATOM 638 C CA . LEU A 1 79 ? -18.421 -4.443 13.902 1.00 80.69 79 LEU A CA 1
ATOM 639 C C . LEU A 1 79 ? -19.625 -5.392 13.918 1.00 80.69 79 LEU A C 1
ATOM 641 O O . LEU A 1 79 ? -19.465 -6.608 14.035 1.00 80.69 79 LEU A O 1
ATOM 645 N N . LYS A 1 80 ? -20.854 -4.906 13.746 1.00 69.25 80 LYS A N 1
ATOM 646 C CA . LYS A 1 80 ? -22.009 -5.821 13.810 1.00 69.25 80 LYS A CA 1
ATOM 647 C C . LYS A 1 80 ? -21.996 -6.915 12.730 1.00 69.25 80 LYS A C 1
ATOM 649 O O . LYS A 1 80 ? -22.633 -7.942 12.944 1.00 69.25 80 LYS A O 1
ATOM 654 N N . SER A 1 81 ? -21.260 -6.758 11.621 1.00 67.00 81 SER A N 1
ATOM 655 C CA . SER A 1 81 ? -20.997 -7.832 10.634 1.00 67.00 81 SER A CA 1
ATOM 656 C C . SER A 1 81 ? -19.785 -7.579 9.711 1.00 67.00 81 SER A C 1
ATOM 658 O O . SER A 1 81 ? -19.641 -8.242 8.684 1.00 67.00 81 SER A O 1
ATOM 660 N N . GLU A 1 82 ? -18.917 -6.618 10.033 1.00 83.19 82 GLU A N 1
ATOM 661 C CA . GLU A 1 82 ? -17.845 -6.165 9.135 1.00 83.19 82 GLU A CA 1
ATOM 662 C C . GLU A 1 82 ? -16.469 -6.714 9.530 1.00 83.19 82 GLU A C 1
ATOM 664 O O . GLU A 1 82 ? -16.230 -7.102 10.673 1.00 83.19 82 GLU A O 1
ATOM 669 N N . ARG A 1 83 ? -15.539 -6.758 8.570 1.00 87.94 83 ARG A N 1
ATOM 670 C CA . ARG A 1 83 ? -14.144 -7.140 8.829 1.00 87.94 83 ARG A CA 1
ATOM 671 C C . ARG A 1 83 ? -13.367 -5.903 9.261 1.00 87.94 83 ARG A C 1
ATOM 673 O O . ARG A 1 83 ? -13.415 -4.886 8.581 1.00 87.94 83 ARG A O 1
ATOM 680 N N . CYS A 1 84 ? -12.600 -6.016 10.340 1.00 90.31 84 CYS A N 1
ATOM 681 C CA . CYS A 1 84 ? -11.744 -4.941 10.833 1.00 90.31 84 CYS A CA 1
ATOM 682 C C . CYS A 1 84 ? -10.270 -5.333 10.725 1.00 90.31 84 CYS A C 1
ATOM 684 O O . CYS A 1 84 ? -9.897 -6.461 11.051 1.00 90.31 84 CYS A O 1
ATOM 686 N N . LEU A 1 85 ? -9.440 -4.391 10.275 1.00 92.25 85 LEU A N 1
ATOM 687 C CA . LEU A 1 85 ? -7.987 -4.508 10.259 1.00 92.25 85 LEU A CA 1
ATOM 688 C C . LEU A 1 85 ? -7.407 -3.510 11.260 1.00 92.25 85 LEU A C 1
ATOM 690 O O . LEU A 1 85 ? -7.609 -2.305 11.125 1.00 92.25 85 LEU A O 1
ATOM 694 N N . ILE A 1 86 ? -6.690 -4.020 12.259 1.00 92.38 86 ILE A N 1
ATOM 695 C CA . ILE A 1 86 ? -6.095 -3.216 13.327 1.00 92.38 86 ILE A CA 1
ATOM 696 C C . ILE A 1 86 ? -4.584 -3.217 13.132 1.00 92.38 86 ILE A C 1
ATOM 698 O O . ILE A 1 86 ? -3.947 -4.270 13.176 1.00 92.38 86 ILE A O 1
ATOM 702 N N . PHE A 1 87 ? -4.014 -2.033 12.935 1.00 94.25 87 PHE A N 1
ATOM 703 C CA . PHE A 1 87 ? -2.571 -1.842 12.885 1.00 94.25 87 PHE A CA 1
ATOM 704 C C . PHE A 1 87 ? -2.054 -1.447 14.267 1.00 94.25 87 PHE A C 1
ATOM 706 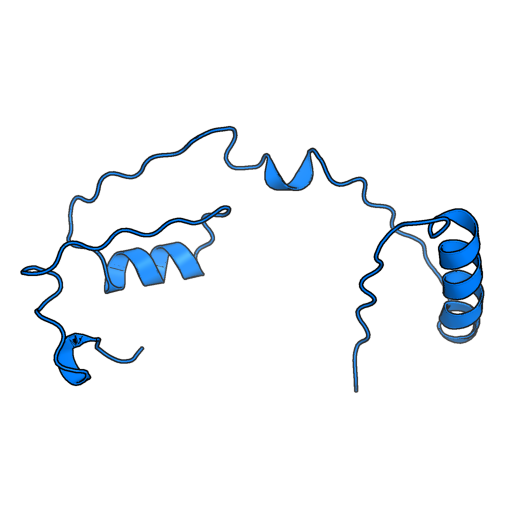O O . PHE A 1 87 ? -2.625 -0.582 14.930 1.00 94.25 87 PHE A O 1
ATOM 713 N N . VAL A 1 88 ? -0.961 -2.076 14.689 1.00 92.81 88 VAL A N 1
ATOM 714 C CA . VAL A 1 88 ? -0.233 -1.733 15.912 1.00 92.81 88 VAL A CA 1
ATOM 715 C C . VAL A 1 88 ? 1.233 -1.531 15.568 1.00 92.81 88 VAL A C 1
ATOM 717 O O . VAL A 1 88 ? 1.780 -2.235 14.721 1.00 92.81 88 VAL A O 1
ATOM 720 N N . GLU A 1 89 ? 1.868 -0.569 16.221 1.00 91.44 89 GLU A N 1
ATOM 721 C CA . GLU A 1 89 ? 3.317 -0.424 16.179 1.00 91.44 89 GLU A CA 1
ATOM 722 C C . GLU A 1 89 ? 3.930 -1.376 17.209 1.00 91.44 89 GLU A C 1
ATOM 724 O O . GLU A 1 89 ? 3.547 -1.371 18.382 1.00 91.44 89 GLU A O 1
ATOM 729 N N . THR A 1 90 ? 4.855 -2.224 16.769 1.00 84.06 90 THR A N 1
ATOM 730 C CA . THR A 1 90 ? 5.691 -3.033 17.659 1.00 84.06 90 THR A CA 1
A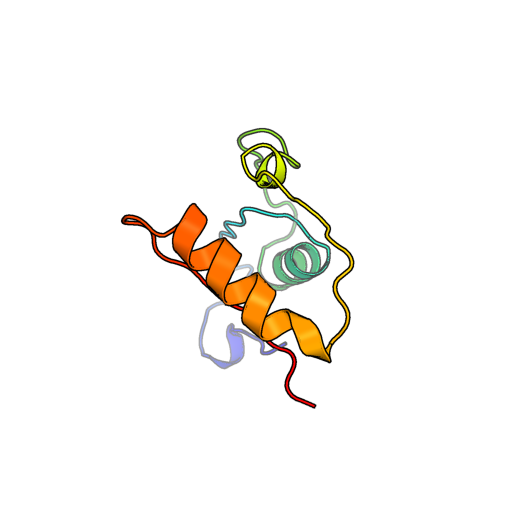TOM 731 C C . THR A 1 90 ? 7.028 -2.325 17.811 1.00 84.06 90 THR A C 1
ATOM 733 O O . THR A 1 90 ? 7.789 -2.267 16.844 1.00 84.06 90 THR A O 1
ATOM 736 N N . ASN A 1 91 ? 7.275 -1.772 19.000 1.00 64.56 91 ASN A N 1
ATOM 737 C CA . ASN A 1 91 ? 8.606 -1.310 19.403 1.00 64.56 91 ASN A CA 1
ATOM 738 C C . ASN A 1 91 ? 9.569 -2.485 19.588 1.00 64.56 91 ASN A C 1
ATOM 740 O O . ASN A 1 91 ? 9.090 -3.568 20.004 1.00 64.56 91 ASN A O 1
#

pLDDT: mean 86.01, std 10.65, range [56.81, 96.75]

Sequence (91 aa):
ICKLEALGLPSKYERFTFIFSATFSDKVRILAQHFIRGNYIFLVVGKPDATNEDIAQTIEEVSNAFKKDRLFQLLEQNLKSERCLIFVETN